Protein AF-A0A1S3U593-F1 (afdb_monomer_lite)

Secondary structure (DSSP, 8-state):
----------GGGTTSHHHHHHHHHHHHHHHHHHHHHHHHHTTTS-HHHHHHHHHHHHHHHHHHHHHHHHHHHHHHHHHHHHHHHHHHHHHH--TT---HHHHHHHHHHHHHHHHHHH----TTSGGGGS---S--------------------------

Organism: Vigna radiata var. radiata (NCBI:txid3916)

InterPro domains:
  IPR008511 Protein ROH1-like [PF05633] (11-159)

Structure (mmCIF, N/CA/C/O backbone):
data_AF-A0A1S3U593-F1
#
_entry.id   AF-A0A1S3U593-F1
#
loop_
_atom_site.group_PDB
_atom_site.id
_atom_site.type_symbol
_atom_site.label_atom_id
_atom_site.label_alt_id
_atom_site.label_comp_id
_atom_site.label_asym_id
_atom_site.label_entity_id
_atom_site.label_seq_id
_atom_site.pdbx_PDB_ins_code
_atom_site.Cartn_x
_atom_site.Cartn_y
_atom_site.Cartn_z
_atom_site.occupancy
_atom_site.B_iso_or_equiv
_atom_site.auth_seq_id
_atom_site.auth_comp_id
_atom_site.auth_asym_id
_atom_site.auth_atom_id
_atom_site.pdbx_PDB_model_num
ATOM 1 N N . MET A 1 1 ? -29.468 -11.585 7.927 1.00 33.72 1 MET A N 1
ATOM 2 C CA . MET A 1 1 ? -28.152 -12.100 8.362 1.00 33.72 1 MET A CA 1
ATOM 3 C C . MET A 1 1 ? -27.412 -12.580 7.124 1.00 33.72 1 MET A C 1
ATOM 5 O O . MET A 1 1 ? -27.550 -13.735 6.750 1.00 33.72 1 MET A O 1
ATOM 9 N N . SER A 1 2 ? -26.702 -11.684 6.440 1.00 37.47 2 SER A N 1
ATOM 10 C CA . SER A 1 2 ? -25.837 -12.078 5.324 1.00 37.47 2 SER A CA 1
ATOM 11 C C . SER A 1 2 ? -24.423 -12.188 5.867 1.00 37.47 2 SER A C 1
ATOM 13 O O . SER A 1 2 ? -23.789 -11.183 6.171 1.00 37.47 2 SER A O 1
ATOM 15 N N . SER A 1 3 ? -23.965 -13.423 6.067 1.00 43.12 3 SER A N 1
ATOM 16 C CA . SER A 1 3 ? -22.573 -13.718 6.386 1.00 43.12 3 SER A CA 1
ATOM 17 C C . SER A 1 3 ? -21.682 -13.213 5.253 1.00 43.12 3 SER A C 1
ATOM 19 O O . SER A 1 3 ? -21.569 -13.878 4.225 1.00 43.12 3 SER A O 1
ATOM 21 N N . ASN A 1 4 ? -21.005 -12.082 5.453 1.00 44.84 4 ASN A N 1
ATOM 22 C CA . ASN A 1 4 ? -19.833 -11.723 4.659 1.00 44.84 4 ASN A CA 1
ATOM 23 C C . ASN A 1 4 ? -18.685 -12.652 5.072 1.00 44.84 4 ASN A C 1
ATOM 25 O O . ASN A 1 4 ? -17.819 -12.317 5.877 1.00 44.84 4 ASN A O 1
ATOM 29 N N . ARG A 1 5 ? -18.722 -13.885 4.555 1.00 46.03 5 ARG A N 1
ATOM 30 C CA . ARG A 1 5 ? -17.531 -14.723 4.486 1.00 46.03 5 ARG A CA 1
ATOM 31 C C . ARG A 1 5 ? -16.600 -14.032 3.506 1.00 46.03 5 ARG A C 1
ATOM 33 O O . ARG A 1 5 ? -16.966 -13.846 2.349 1.00 46.03 5 ARG A O 1
ATOM 40 N N . ILE A 1 6 ? -15.407 -13.680 3.963 1.00 48.44 6 ILE A N 1
ATOM 41 C CA . ILE A 1 6 ? -14.292 -13.365 3.076 1.00 48.44 6 ILE A CA 1
ATOM 42 C C . ILE A 1 6 ? -13.961 -14.690 2.374 1.00 48.44 6 ILE A C 1
ATOM 44 O O . ILE A 1 6 ? -13.155 -15.483 2.852 1.00 48.44 6 ILE A O 1
ATOM 48 N N . SER A 1 7 ? -14.706 -15.020 1.317 1.00 52.78 7 SER A N 1
ATOM 49 C CA . SER A 1 7 ? -14.384 -16.126 0.425 1.00 52.78 7 SER A CA 1
ATOM 50 C C . SER A 1 7 ? -13.000 -15.843 -0.133 1.00 52.78 7 SER A C 1
ATOM 52 O O . SER A 1 7 ? -12.776 -14.717 -0.579 1.00 52.78 7 SER A O 1
ATOM 54 N N . TRP A 1 8 ? -12.104 -16.830 -0.074 1.00 49.97 8 TRP A N 1
ATOM 55 C CA . TRP A 1 8 ? -10.758 -16.778 -0.64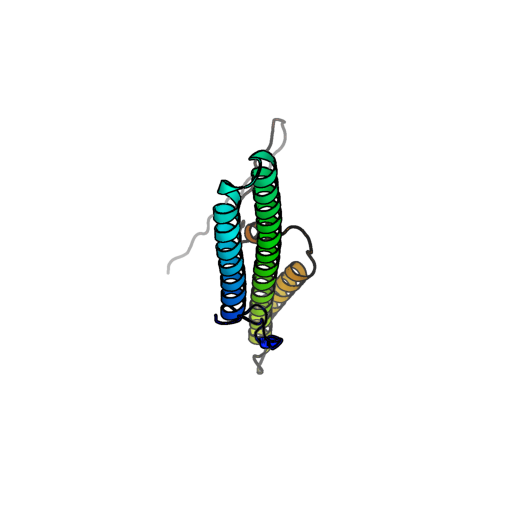2 1.00 49.97 8 TRP A CA 1
ATOM 56 C C . TRP A 1 8 ? -10.769 -16.009 -1.963 1.00 49.97 8 TRP A C 1
ATOM 58 O O . TRP A 1 8 ? -11.329 -16.461 -2.960 1.00 49.97 8 TRP A O 1
ATOM 68 N N . VAL A 1 9 ? -10.247 -14.788 -1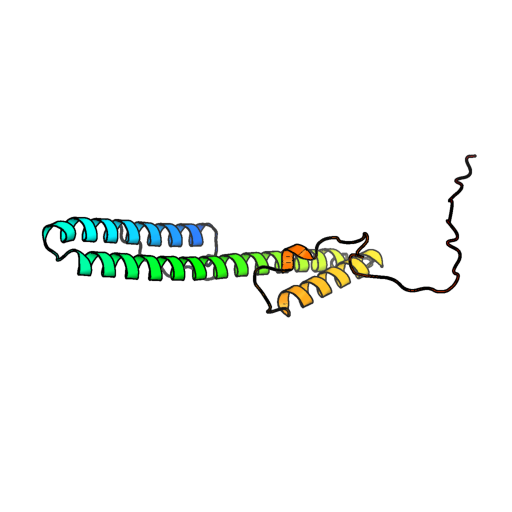.909 1.00 53.38 9 VAL A N 1
ATOM 69 C CA . VAL A 1 9 ? -10.196 -13.884 -3.050 1.00 53.38 9 VAL A CA 1
ATOM 70 C C . VAL A 1 9 ? -9.136 -14.451 -3.982 1.00 53.38 9 VAL A C 1
ATOM 72 O O . VAL A 1 9 ? -8.047 -14.803 -3.523 1.00 53.38 9 VAL A O 1
ATOM 75 N N . ALA A 1 10 ? -9.464 -14.596 -5.266 1.00 57.22 10 ALA A N 1
ATOM 76 C CA . ALA A 1 10 ? -8.480 -14.998 -6.262 1.00 57.22 10 ALA A CA 1
ATOM 77 C C . ALA A 1 10 ? -7.279 -14.030 -6.198 1.00 57.22 10 ALA A C 1
ATOM 79 O O . ALA A 1 10 ? -7.504 -12.834 -6.018 1.00 57.22 10 ALA A O 1
ATOM 80 N N . PRO A 1 11 ? -6.024 -14.497 -6.333 1.00 55.97 11 PRO A N 1
ATOM 81 C CA . PRO A 1 11 ? -4.837 -13.643 -6.215 1.00 55.97 11 PRO A CA 1
ATOM 82 C C . PRO A 1 11 ? -4.891 -12.386 -7.096 1.00 55.97 11 PRO A C 1
ATOM 84 O O . PRO A 1 11 ? -4.403 -11.337 -6.690 1.00 55.97 11 PRO A O 1
ATOM 87 N N . ASP A 1 12 ? -5.557 -12.482 -8.249 1.00 57.06 12 ASP A N 1
ATOM 88 C CA . ASP A 1 12 ? -5.728 -11.395 -9.221 1.00 57.06 12 ASP A CA 1
ATOM 89 C C . ASP A 1 12 ? -6.726 -10.308 -8.783 1.00 57.06 12 ASP A C 1
ATOM 91 O O . ASP A 1 12 ? -6.724 -9.204 -9.322 1.00 57.06 12 ASP A O 1
ATOM 95 N N . ASP A 1 13 ? -7.585 -10.610 -7.809 1.00 64.81 13 ASP A N 1
ATOM 96 C CA . ASP A 1 13 ? -8.594 -9.698 -7.260 1.00 64.81 13 ASP A CA 1
ATOM 97 C C . ASP A 1 13 ? -8.195 -9.202 -5.856 1.00 64.81 13 ASP A C 1
ATOM 99 O O . ASP A 1 13 ? -8.898 -8.406 -5.235 1.00 64.81 13 ASP A O 1
ATOM 103 N N . LEU A 1 14 ? -7.046 -9.651 -5.339 1.00 59.66 14 LEU A N 1
ATOM 104 C CA . LEU A 1 14 ? -6.438 -9.108 -4.131 1.00 59.66 14 LEU A CA 1
ATOM 105 C C . LEU A 1 14 ? -5.992 -7.670 -4.420 1.00 59.66 14 LEU A C 1
ATOM 107 O O . LEU A 1 14 ? -5.369 -7.405 -5.443 1.00 59.66 14 LEU A O 1
ATOM 111 N N . LEU A 1 15 ? -6.287 -6.738 -3.510 1.00 63.06 15 LEU A N 1
ATOM 112 C CA . LEU A 1 15 ? -5.912 -5.319 -3.635 1.00 63.06 15 LEU A CA 1
ATOM 113 C C . LEU A 1 15 ? -6.652 -4.527 -4.733 1.00 63.06 15 LEU A C 1
ATOM 115 O O . LEU A 1 15 ? -6.356 -3.349 -4.947 1.00 63.06 15 LEU A O 1
ATOM 119 N N . SER A 1 16 ? -7.643 -5.125 -5.400 1.00 74.88 16 SER A N 1
ATOM 120 C CA . SER A 1 16 ? -8.539 -4.399 -6.304 1.00 74.88 16 SER A CA 1
ATOM 121 C C . SER A 1 16 ? -9.392 -3.370 -5.543 1.00 74.88 16 SER A C 1
ATOM 123 O O . SER A 1 16 ? -9.578 -3.450 -4.325 1.00 74.88 16 SER A O 1
ATOM 125 N N . VAL A 1 17 ? -9.952 -2.382 -6.252 1.00 74.00 17 VAL A N 1
ATOM 126 C CA . VAL A 1 17 ? -10.858 -1.386 -5.639 1.00 74.00 17 VAL A CA 1
ATOM 127 C C . VAL A 1 17 ? -12.055 -2.075 -4.973 1.00 74.00 17 VAL A C 1
ATOM 129 O O . VAL A 1 17 ? -12.463 -1.694 -3.877 1.00 74.00 17 VAL A O 1
ATOM 132 N N . SER A 1 18 ? -12.578 -3.133 -5.595 1.00 75.50 18 SER A N 1
ATOM 133 C CA . SER A 1 18 ? -13.629 -3.985 -5.033 1.00 75.50 18 SER A CA 1
ATOM 134 C C . SER A 1 18 ? -13.173 -4.713 -3.771 1.00 75.50 18 SER A C 1
ATOM 136 O O . SER A 1 18 ? -13.955 -4.832 -2.829 1.00 75.50 18 SER A O 1
ATOM 138 N N . TRP A 1 19 ? -11.927 -5.185 -3.717 1.00 80.19 19 TRP A N 1
ATOM 139 C CA . TRP A 1 19 ? -11.373 -5.823 -2.524 1.00 80.19 19 TRP A CA 1
ATOM 140 C C . TRP A 1 19 ? -11.223 -4.854 -1.353 1.00 80.19 19 TRP A C 1
ATOM 142 O O . TRP A 1 19 ? -11.669 -5.160 -0.247 1.00 80.19 19 TRP A O 1
ATOM 152 N N . VAL A 1 20 ? -10.670 -3.664 -1.602 1.00 75.81 20 VAL A N 1
ATOM 153 C CA . VAL A 1 20 ? -10.555 -2.608 -0.583 1.00 75.81 20 VAL A CA 1
ATOM 154 C C . VAL A 1 20 ? -11.943 -2.190 -0.093 1.00 75.81 20 VAL A C 1
ATOM 156 O O . VAL A 1 20 ? -12.145 -2.055 1.112 1.00 75.81 20 VAL A O 1
ATOM 159 N N . GLY A 1 21 ? -12.917 -2.064 -1.001 1.00 81.31 21 GLY A N 1
ATOM 160 C CA . GLY A 1 21 ? -14.316 -1.807 -0.651 1.00 81.31 21 GLY A CA 1
ATOM 161 C C . GLY A 1 21 ? -14.888 -2.871 0.291 1.00 81.31 21 GLY A C 1
ATOM 162 O O . GLY A 1 21 ? -15.364 -2.538 1.371 1.00 81.31 21 GLY A O 1
ATOM 163 N N . LYS A 1 22 ? -14.740 -4.159 -0.046 1.00 81.75 22 LYS A N 1
ATOM 164 C CA . LYS A 1 22 ? -15.194 -5.277 0.805 1.00 81.75 22 LYS A CA 1
ATOM 165 C C . LYS A 1 22 ? -14.510 -5.299 2.176 1.00 81.75 22 LYS A C 1
ATOM 167 O O . LYS A 1 22 ? -15.147 -5.639 3.173 1.00 81.75 22 LYS A O 1
ATOM 172 N N . LEU A 1 23 ? -13.220 -4.962 2.236 1.00 80.38 23 LEU A N 1
ATOM 173 C CA . LEU A 1 23 ? -12.471 -4.879 3.491 1.00 80.38 23 LEU A CA 1
ATOM 174 C C . LEU A 1 23 ? -13.022 -3.765 4.389 1.00 80.38 23 LEU A C 1
ATOM 176 O O . LEU A 1 23 ? -13.272 -4.001 5.573 1.00 80.38 23 LEU A O 1
ATOM 180 N N . LEU A 1 24 ? -13.246 -2.578 3.818 1.00 80.00 24 LEU A N 1
ATOM 181 C CA . LEU A 1 24 ? -13.838 -1.441 4.523 1.00 80.00 24 LEU A CA 1
ATOM 182 C C . LEU A 1 24 ? -15.261 -1.755 4.992 1.00 80.00 24 LEU A C 1
ATOM 184 O O . LEU A 1 24 ? -15.578 -1.508 6.153 1.00 80.00 24 LEU A O 1
ATOM 188 N N . ASP A 1 25 ? -16.084 -2.376 4.147 1.00 82.38 25 ASP A N 1
ATOM 189 C CA . ASP A 1 25 ? -17.434 -2.805 4.519 1.00 82.38 25 ASP A CA 1
ATOM 190 C C . ASP A 1 25 ? -17.403 -3.791 5.692 1.00 82.38 25 ASP A C 1
ATOM 192 O O . ASP A 1 25 ? -18.143 -3.640 6.665 1.00 82.38 25 ASP A O 1
ATOM 196 N N . CYS A 1 26 ? -16.502 -4.779 5.653 1.00 81.50 26 CYS A N 1
ATOM 197 C CA . CYS A 1 26 ? -16.335 -5.726 6.751 1.00 81.50 26 CYS A CA 1
ATOM 198 C C . CYS A 1 26 ? -15.897 -5.020 8.042 1.00 81.50 26 CYS A C 1
ATOM 200 O O . CYS A 1 26 ? -16.406 -5.340 9.116 1.00 81.50 26 CYS A O 1
ATOM 202 N N . PHE A 1 27 ? -14.981 -4.054 7.954 1.00 77.81 27 PHE A N 1
ATOM 203 C CA . PHE A 1 27 ? -14.547 -3.259 9.101 1.00 77.81 27 PHE A CA 1
ATOM 204 C C . PHE A 1 27 ? -15.707 -2.443 9.699 1.00 77.81 27 PHE A C 1
ATOM 206 O O . PHE A 1 27 ? -15.943 -2.496 10.908 1.00 77.81 27 PHE A O 1
ATOM 213 N N . LEU A 1 28 ? -16.490 -1.761 8.858 1.00 82.75 28 LEU A N 1
ATOM 214 C CA . LEU A 1 28 ? -17.642 -0.960 9.279 1.00 82.75 28 LEU A CA 1
ATOM 215 C C . LEU A 1 28 ? -18.755 -1.816 9.898 1.00 82.75 28 LEU A C 1
ATOM 217 O O . LEU A 1 28 ? -19.311 -1.439 10.930 1.00 82.75 28 LEU A O 1
ATOM 221 N N . CYS A 1 29 ? -19.044 -2.994 9.335 1.00 83.94 29 CYS A N 1
ATOM 222 C CA . CYS A 1 29 ? -19.994 -3.936 9.934 1.00 83.94 29 CYS A CA 1
ATOM 223 C C . CYS A 1 29 ? -19.565 -4.345 11.350 1.00 83.94 29 CYS A C 1
ATOM 225 O O . CYS A 1 29 ? -20.383 -4.343 12.271 1.00 83.94 29 CYS A O 1
ATOM 227 N N . ARG A 1 30 ? -18.275 -4.640 11.547 1.00 79.56 30 ARG A N 1
ATOM 228 C CA . ARG A 1 30 ? -17.728 -5.016 12.862 1.00 79.56 30 ARG A CA 1
ATOM 229 C C . ARG A 1 30 ? -17.794 -3.859 13.859 1.00 79.56 30 ARG A C 1
ATOM 231 O O . ARG A 1 30 ? -18.055 -4.082 15.041 1.00 79.56 30 ARG A O 1
ATOM 238 N N . GLN A 1 31 ? -17.621 -2.629 13.383 1.00 77.69 31 GLN A N 1
ATOM 239 C CA . GLN A 1 31 ? -17.772 -1.428 14.198 1.00 77.69 31 GLN A CA 1
ATOM 240 C C . GLN A 1 31 ? -19.215 -1.210 14.659 1.00 77.69 31 GLN A C 1
ATOM 242 O O . GLN A 1 31 ? -19.444 -0.836 15.813 1.00 77.69 31 GLN A O 1
ATOM 247 N N . GLU A 1 32 ? -20.193 -1.470 13.792 1.00 83.38 32 GLU A N 1
ATOM 248 C CA . GLU A 1 32 ? -21.610 -1.355 14.137 1.00 83.38 32 GLU A CA 1
ATOM 249 C C . GLU A 1 32 ? -22.033 -2.407 15.175 1.00 83.38 32 GLU A C 1
ATOM 251 O O . GLU A 1 32 ? -22.703 -2.073 16.157 1.00 83.38 32 GLU A O 1
ATOM 256 N N . GLU A 1 33 ? -21.576 -3.654 15.017 1.00 82.81 33 GLU A N 1
ATOM 257 C CA . GLU A 1 33 ? -21.796 -4.733 15.991 1.00 82.81 33 GLU A CA 1
ATOM 258 C C . GLU A 1 33 ? -21.222 -4.371 17.369 1.00 82.81 33 GLU A C 1
ATOM 260 O O . GLU A 1 33 ? -21.918 -4.467 18.384 1.00 82.81 33 GLU A O 1
ATOM 265 N N . PHE A 1 34 ? -19.981 -3.876 17.418 1.00 80.00 34 PHE A N 1
ATOM 266 C CA . PHE A 1 34 ? -19.361 -3.435 18.669 1.00 80.00 34 PHE A CA 1
ATOM 267 C C . PHE A 1 34 ? -20.136 -2.283 19.321 1.00 80.00 34 PHE A C 1
ATOM 269 O O . PHE A 1 34 ? -20.377 -2.287 20.531 1.00 80.00 34 PHE A O 1
ATOM 276 N N . ARG A 1 35 ? -20.594 -1.314 18.521 1.00 80.75 35 ARG A N 1
ATOM 277 C CA . ARG A 1 35 ? -21.405 -0.187 18.997 1.00 80.75 35 ARG A CA 1
ATOM 278 C C . ARG A 1 35 ? -22.718 -0.654 19.628 1.00 80.75 35 ARG A C 1
ATOM 280 O O . ARG A 1 35 ? -23.139 -0.083 20.637 1.00 80.75 35 ARG A O 1
ATOM 287 N N . ALA A 1 36 ? -23.356 -1.681 19.066 1.00 82.94 36 ALA A N 1
ATOM 288 C CA . ALA A 1 36 ? -24.554 -2.289 19.638 1.00 82.94 36 ALA A CA 1
ATOM 289 C C . ALA A 1 36 ? -24.265 -2.967 20.990 1.00 82.94 36 ALA A C 1
ATOM 291 O O . ALA A 1 36 ? -24.998 -2.730 21.951 1.00 82.94 36 ALA A O 1
ATOM 292 N N . ILE A 1 37 ? -23.160 -3.716 21.095 1.00 81.00 37 ILE A N 1
ATOM 293 C CA . ILE A 1 37 ? -22.721 -4.362 22.345 1.00 81.00 37 ILE A CA 1
ATOM 294 C C . ILE A 1 37 ? -22.456 -3.316 23.435 1.00 81.00 37 ILE A C 1
ATOM 296 O O . ILE A 1 37 ? -23.006 -3.410 24.528 1.00 81.00 37 ILE A O 1
ATOM 300 N N . VAL A 1 38 ? -21.691 -2.262 23.129 1.00 74.75 38 VAL A N 1
ATOM 301 C CA . VAL A 1 38 ? -21.399 -1.166 24.073 1.00 74.75 38 VAL A CA 1
ATOM 302 C C . VAL A 1 38 ? -22.684 -0.511 24.589 1.00 74.75 38 VAL A C 1
ATOM 304 O O . VAL A 1 38 ? -22.787 -0.215 25.780 1.00 74.75 38 VAL A O 1
ATOM 307 N N . ARG A 1 39 ? -23.684 -0.292 23.723 1.00 75.94 39 ARG A N 1
ATOM 308 C CA . ARG A 1 39 ? -24.987 0.259 24.136 1.00 75.94 39 ARG A CA 1
ATOM 309 C C . ARG A 1 39 ? -25.755 -0.694 25.053 1.00 75.94 39 ARG A C 1
ATOM 311 O O . ARG A 1 39 ? -26.316 -0.222 26.036 1.00 75.94 39 ARG A O 1
ATOM 318 N N . ALA A 1 40 ? -25.749 -1.994 24.765 1.00 78.19 40 ALA A N 1
ATOM 319 C CA . ALA A 1 40 ? -26.396 -3.005 25.603 1.00 78.19 40 ALA A CA 1
ATOM 320 C C . ALA A 1 40 ? -25.708 -3.163 26.974 1.00 78.19 40 ALA A C 1
ATOM 322 O O . ALA A 1 40 ? -26.372 -3.361 27.989 1.00 78.19 40 ALA A O 1
ATOM 323 N N . GLN A 1 41 ? -24.379 -3.024 27.027 1.00 70.31 41 GLN A N 1
ATOM 324 C CA . GLN A 1 41 ? -23.598 -3.165 28.260 1.00 70.31 41 GLN A CA 1
ATOM 325 C C . GLN A 1 41 ? -23.627 -1.912 29.154 1.00 70.31 41 GLN A C 1
ATOM 327 O O . GLN A 1 41 ? -23.431 -2.022 30.366 1.00 70.31 41 GLN A O 1
ATOM 332 N N . LYS A 1 42 ? -23.892 -0.721 28.587 1.00 62.81 42 LYS A N 1
ATOM 333 C CA . LYS A 1 42 ? -23.984 0.557 29.329 1.00 62.81 42 LYS A CA 1
ATOM 334 C C . LYS A 1 42 ? -24.984 0.526 30.485 1.00 62.81 42 LYS A C 1
ATOM 336 O O . LYS A 1 42 ? -24.814 1.275 31.440 1.00 62.81 42 LYS A O 1
ATOM 341 N N . THR A 1 43 ? -26.006 -0.320 30.406 1.00 62.25 43 THR A N 1
ATOM 342 C CA . THR A 1 43 ? -27.024 -0.482 31.451 1.00 62.25 43 THR A CA 1
ATOM 343 C C . THR A 1 43 ? -26.620 -1.440 32.578 1.00 62.25 43 THR A C 1
ATOM 345 O O . THR A 1 43 ? -27.323 -1.488 33.580 1.00 62.25 43 THR A O 1
ATOM 348 N N . GLN A 1 44 ? -25.520 -2.198 32.446 1.00 61.38 44 GLN A N 1
ATOM 349 C CA . GLN A 1 44 ? -25.168 -3.294 33.370 1.00 61.38 44 GLN A CA 1
ATOM 350 C C . GLN A 1 44 ? -23.724 -3.262 33.919 1.00 61.38 44 GLN A C 1
ATOM 352 O O . GLN A 1 44 ? -23.431 -3.996 34.859 1.00 61.38 44 GLN A O 1
ATOM 357 N N . VAL A 1 45 ? -22.808 -2.446 33.373 1.00 59.31 45 VAL A N 1
ATOM 358 C CA . VAL A 1 45 ? -21.362 -2.508 33.692 1.00 59.31 45 VAL A CA 1
ATOM 359 C C . VAL A 1 45 ? -20.825 -1.217 34.323 1.00 59.31 45 VAL A C 1
ATOM 361 O O . VAL A 1 45 ? -21.191 -0.111 33.932 1.00 59.31 45 VAL A O 1
ATOM 364 N N . LEU A 1 46 ? -19.899 -1.365 35.282 1.00 66.88 46 LEU A N 1
ATOM 365 C CA . LEU A 1 46 ? -19.107 -0.279 35.869 1.00 66.88 46 LEU A CA 1
ATOM 366 C C . LEU A 1 46 ? -18.384 0.517 34.767 1.00 66.88 46 LEU A C 1
ATOM 368 O O . LEU A 1 46 ? -17.529 -0.014 34.057 1.00 66.88 46 LEU A O 1
ATOM 372 N N . ARG A 1 47 ? -18.706 1.812 34.669 1.00 70.19 47 ARG A N 1
ATOM 373 C CA . ARG A 1 47 ? -18.200 2.795 33.687 1.00 70.19 47 ARG A CA 1
ATOM 374 C C . ARG A 1 47 ? -16.700 2.662 33.321 1.00 70.19 47 ARG A C 1
ATOM 376 O O . ARG A 1 47 ? -16.410 2.691 32.128 1.00 70.19 47 ARG A O 1
ATOM 383 N N . PRO A 1 48 ? -15.763 2.399 34.260 1.00 74.38 48 PRO A N 1
ATOM 384 C CA . PRO A 1 48 ? -14.339 2.243 33.931 1.00 74.38 48 PRO A CA 1
ATOM 385 C C . PRO A 1 48 ? -13.993 1.041 33.031 1.00 74.38 48 PRO A C 1
ATOM 387 O O . PRO A 1 48 ? -13.069 1.125 32.225 1.00 74.38 48 PRO A O 1
ATOM 390 N N . LEU A 1 49 ? -14.714 -0.084 33.140 1.00 76.19 49 LEU A N 1
ATOM 391 C CA . LEU A 1 49 ? -14.485 -1.259 32.281 1.00 76.19 49 LEU A CA 1
ATOM 392 C C . LEU A 1 49 ? -14.931 -0.986 30.845 1.00 76.19 49 LEU A C 1
ATOM 394 O O . LEU A 1 49 ? -14.263 -1.394 29.897 1.00 76.19 49 LEU A O 1
ATOM 398 N N . LEU A 1 50 ? -16.035 -0.256 30.693 1.00 77.62 50 LEU A N 1
ATOM 399 C CA . LEU A 1 50 ? -16.549 0.142 29.392 1.00 77.62 50 LEU A CA 1
ATOM 400 C C . LEU A 1 50 ? -15.584 1.098 28.681 1.00 77.62 50 LEU A C 1
ATOM 402 O O . LEU A 1 50 ? -15.288 0.895 27.506 1.00 77.62 50 LEU A O 1
ATOM 406 N N . ASP A 1 51 ? -15.057 2.093 29.397 1.00 78.50 51 ASP A N 1
ATOM 407 C CA . ASP A 1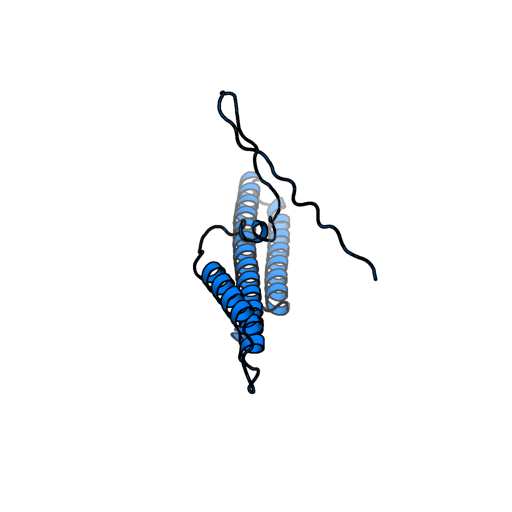 51 ? -14.109 3.063 28.841 1.00 78.50 51 ASP A CA 1
ATOM 408 C C . ASP A 1 51 ? -12.813 2.378 28.375 1.00 78.50 51 ASP A C 1
ATOM 410 O O . ASP A 1 51 ? -12.306 2.677 27.292 1.00 78.50 51 ASP A O 1
ATOM 414 N N . ARG A 1 52 ? -12.326 1.380 29.127 1.00 86.12 52 ARG A N 1
ATOM 415 C CA . ARG A 1 52 ? -11.176 0.560 28.719 1.00 86.12 52 ARG A CA 1
ATOM 416 C C . ARG A 1 52 ? -11.455 -0.256 27.453 1.00 86.12 52 ARG A C 1
ATOM 418 O O . ARG A 1 52 ? -10.626 -0.269 26.551 1.00 86.12 52 ARG A O 1
ATOM 425 N N . MET A 1 53 ? -12.618 -0.904 27.354 1.00 80.44 53 MET A N 1
ATOM 426 C CA . MET A 1 53 ? -12.988 -1.671 26.153 1.00 80.44 53 MET A CA 1
ATOM 427 C C . MET A 1 53 ? -13.116 -0.780 24.913 1.00 80.44 53 MET A C 1
ATOM 429 O O . MET A 1 53 ? -12.737 -1.186 23.815 1.00 80.44 53 MET A O 1
ATOM 433 N N . VAL A 1 54 ? -13.644 0.434 25.083 1.00 81.56 54 VAL A N 1
ATOM 434 C CA . VAL A 1 54 ? -13.746 1.437 24.016 1.00 81.56 54 VAL A CA 1
ATOM 435 C C . VAL A 1 54 ? -12.354 1.895 23.576 1.00 81.56 54 VAL A C 1
ATOM 437 O O . VAL A 1 54 ? -12.089 1.952 22.376 1.00 81.56 54 VAL A O 1
ATOM 440 N N . PHE A 1 55 ? -11.455 2.169 24.525 1.00 87.81 55 PHE A N 1
ATOM 441 C CA . PHE A 1 55 ? -10.067 2.530 24.231 1.00 87.81 55 PHE A CA 1
ATOM 442 C C . PHE A 1 55 ? -9.339 1.426 23.452 1.00 87.81 55 PHE A C 1
ATOM 444 O O . PHE A 1 55 ? -8.822 1.690 22.367 1.00 87.81 55 PHE A O 1
ATOM 451 N N . ASP A 1 56 ? -9.372 0.184 23.946 1.00 86.00 56 ASP A N 1
ATOM 452 C CA . ASP A 1 56 ? -8.715 -0.962 23.303 1.00 86.00 56 ASP A CA 1
ATOM 453 C C . ASP A 1 56 ? -9.258 -1.208 21.883 1.00 86.00 56 ASP A C 1
ATOM 455 O O . ASP A 1 56 ? -8.520 -1.607 20.978 1.00 86.00 56 ASP A O 1
ATOM 459 N N . TYR A 1 57 ? -10.553 -0.957 21.663 1.00 81.06 57 TYR A N 1
ATOM 460 C CA . TYR A 1 57 ? -11.169 -1.049 20.342 1.00 81.06 57 TYR A CA 1
ATOM 461 C C . TYR A 1 57 ? -10.626 0.009 19.374 1.00 81.06 57 TYR A C 1
ATOM 463 O O . TYR A 1 57 ? -10.264 -0.324 18.241 1.00 81.06 57 TYR A O 1
ATOM 471 N N . PHE A 1 58 ? -10.565 1.275 19.797 1.00 82.44 58 PHE A N 1
ATOM 472 C CA . PHE A 1 58 ? -10.056 2.352 18.947 1.00 82.44 58 PHE A CA 1
ATOM 473 C C . PHE A 1 58 ? -8.561 2.203 18.671 1.00 82.44 58 PHE A C 1
ATOM 475 O O . PHE A 1 58 ? -8.152 2.373 17.526 1.00 82.44 58 PHE A O 1
ATOM 482 N N . ASP A 1 59 ? -7.768 1.800 19.662 1.00 88.06 59 ASP A N 1
ATOM 483 C CA . ASP A 1 59 ? -6.343 1.504 19.482 1.00 88.06 59 ASP A CA 1
ATOM 484 C C . ASP A 1 59 ? -6.123 0.421 18.409 1.00 88.06 59 ASP A C 1
ATOM 486 O O . ASP A 1 59 ? -5.348 0.607 17.469 1.00 88.06 59 ASP A O 1
ATOM 490 N N . ARG A 1 60 ? -6.881 -0.683 18.466 1.00 86.94 60 ARG A N 1
ATOM 491 C CA . ARG A 1 60 ? -6.831 -1.737 17.434 1.00 86.94 60 ARG A CA 1
ATOM 492 C C . ARG A 1 60 ? -7.334 -1.262 16.072 1.00 86.94 60 ARG A C 1
ATOM 494 O O . ARG A 1 60 ? -6.792 -1.672 15.050 1.00 86.94 60 ARG A O 1
ATOM 501 N N . SER A 1 61 ? -8.358 -0.414 16.056 1.00 80.81 61 SER A N 1
ATOM 502 C CA . SER A 1 61 ? -8.943 0.144 14.831 1.00 80.81 61 SER A CA 1
ATOM 503 C C . SER A 1 61 ? -7.965 1.052 14.091 1.00 80.81 61 SER A C 1
ATOM 505 O O . SER A 1 61 ? -7.809 0.922 12.880 1.00 80.81 61 SER A O 1
ATOM 507 N N . VAL A 1 62 ? -7.273 1.933 14.819 1.00 84.44 62 VAL A N 1
ATOM 508 C CA . VAL A 1 62 ? -6.240 2.813 14.256 1.00 84.44 62 VAL A CA 1
ATOM 509 C C . VAL A 1 62 ? -5.089 1.980 13.701 1.00 84.44 62 VAL A C 1
ATOM 511 O O . VAL A 1 62 ? -4.730 2.149 12.542 1.00 84.44 62 VAL A O 1
ATOM 514 N N . LYS A 1 63 ? -4.611 0.981 14.453 1.00 86.19 63 LYS A N 1
ATOM 515 C CA . LYS A 1 63 ? -3.566 0.059 13.975 1.00 86.19 63 LYS A CA 1
ATOM 516 C C . LYS A 1 63 ? -3.972 -0.689 12.702 1.00 86.19 63 LYS A C 1
ATOM 518 O O . LYS A 1 63 ? -3.162 -0.849 11.794 1.00 86.19 63 LYS A O 1
ATOM 523 N N . ALA A 1 64 ? -5.222 -1.146 12.608 1.00 80.81 64 ALA A N 1
ATOM 524 C CA . ALA A 1 64 ? -5.728 -1.794 11.398 1.00 80.81 64 ALA A CA 1
ATOM 525 C C . ALA A 1 64 ? -5.799 -0.822 10.208 1.00 80.81 64 ALA A C 1
ATOM 527 O O . ALA A 1 64 ? -5.477 -1.202 9.080 1.00 80.81 64 ALA A O 1
ATOM 528 N N . LEU A 1 65 ? -6.181 0.434 10.451 1.00 83.12 65 LEU A N 1
ATOM 529 C CA . LEU A 1 65 ? -6.184 1.481 9.432 1.00 83.12 65 LEU A CA 1
ATOM 530 C C . LEU A 1 65 ? -4.765 1.806 8.950 1.00 83.12 65 LEU A C 1
ATOM 532 O O . LEU A 1 65 ? -4.566 1.986 7.751 1.00 83.12 65 LEU A O 1
ATOM 536 N N . ASP A 1 66 ? -3.778 1.809 9.846 1.00 84.25 66 ASP A N 1
ATOM 537 C CA . ASP A 1 66 ? -2.369 1.995 9.487 1.00 84.25 66 ASP A CA 1
ATOM 538 C C . ASP A 1 66 ? -1.870 0.874 8.567 1.00 84.25 66 ASP A C 1
ATOM 540 O O . ASP A 1 66 ? -1.212 1.141 7.561 1.00 84.25 66 ASP A O 1
ATOM 544 N N . VAL A 1 67 ? -2.261 -0.377 8.834 1.00 85.56 67 VAL A N 1
ATOM 545 C CA . VAL A 1 67 ? -1.988 -1.505 7.926 1.00 85.56 67 VAL A CA 1
ATOM 5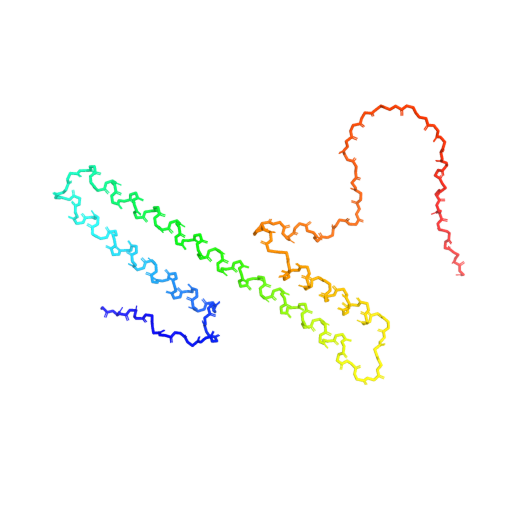46 C C . VAL A 1 67 ? -2.668 -1.296 6.569 1.00 85.56 67 VAL A C 1
ATOM 548 O O . VAL A 1 67 ? -2.045 -1.511 5.531 1.00 85.56 67 VAL A O 1
ATOM 551 N N . CYS A 1 68 ? -3.919 -0.826 6.547 1.00 81.44 68 CYS A N 1
ATOM 552 C CA . CYS A 1 68 ? -4.614 -0.510 5.294 1.00 81.44 68 CYS A CA 1
ATOM 553 C C . CYS A 1 68 ? -3.914 0.614 4.514 1.00 81.44 68 CYS A C 1
ATOM 555 O O . CYS A 1 68 ? -3.827 0.544 3.288 1.00 81.44 68 CYS A O 1
ATOM 557 N N . ASN A 1 69 ? -3.390 1.627 5.211 1.00 82.38 69 ASN A N 1
ATOM 558 C CA . ASN A 1 69 ? -2.610 2.707 4.614 1.00 82.38 69 ASN A CA 1
ATOM 559 C C . ASN A 1 69 ? -1.325 2.163 3.978 1.00 82.38 69 ASN A C 1
ATOM 561 O O . ASN A 1 69 ? -1.083 2.428 2.805 1.00 82.38 69 ASN A O 1
ATOM 565 N N . ALA A 1 70 ? -0.569 1.326 4.694 1.00 85.81 70 ALA A N 1
ATOM 566 C CA . ALA A 1 70 ? 0.647 0.705 4.170 1.00 85.81 70 ALA A CA 1
ATOM 567 C C . ALA A 1 70 ? 0.372 -0.164 2.931 1.00 85.81 70 ALA A C 1
ATOM 569 O O . ALA A 1 70 ? 1.100 -0.090 1.941 1.00 85.81 70 ALA A O 1
ATOM 570 N N . ILE A 1 71 ? -0.712 -0.947 2.953 1.00 81.50 71 ILE A N 1
ATOM 571 C CA . ILE A 1 71 ? -1.139 -1.754 1.804 1.00 81.50 71 ILE A CA 1
ATOM 572 C C . ILE A 1 71 ? -1.484 -0.854 0.613 1.00 81.50 71 ILE A C 1
ATOM 574 O O . ILE A 1 71 ? -0.995 -1.091 -0.491 1.00 81.50 71 ILE A O 1
ATOM 578 N N . ARG A 1 72 ? -2.291 0.194 0.822 1.00 80.31 72 ARG A N 1
ATOM 579 C CA . ARG A 1 72 ? -2.633 1.169 -0.225 1.00 80.31 72 ARG A CA 1
ATOM 580 C C . ARG A 1 72 ? -1.379 1.787 -0.838 1.00 80.31 72 ARG A C 1
ATOM 582 O O . ARG A 1 72 ? -1.279 1.872 -2.061 1.00 80.31 72 ARG A O 1
ATOM 589 N N . ASP A 1 73 ? -0.438 2.205 -0.004 1.00 82.62 73 ASP A N 1
ATOM 590 C CA . ASP A 1 73 ? 0.776 2.875 -0.458 1.00 82.62 73 ASP A CA 1
ATOM 591 C C . ASP A 1 73 ? 1.696 1.894 -1.211 1.00 82.62 73 ASP A C 1
ATOM 593 O O . ASP A 1 73 ? 2.301 2.264 -2.218 1.00 82.62 73 ASP A O 1
ATOM 597 N N . GLY A 1 74 ? 1.738 0.619 -0.808 1.00 84.94 74 GLY A N 1
ATOM 598 C CA . GLY A 1 74 ? 2.402 -0.454 -1.558 1.00 84.94 74 GLY A CA 1
ATOM 599 C C . GLY A 1 74 ? 1.774 -0.703 -2.936 1.00 84.94 74 GLY A C 1
ATOM 600 O O . GLY A 1 74 ? 2.490 -0.825 -3.931 1.00 84.94 74 GLY A O 1
ATOM 601 N N . ILE A 1 75 ? 0.440 -0.703 -3.036 1.00 81.19 75 ILE A N 1
ATOM 602 C CA . ILE A 1 75 ? -0.264 -0.818 -4.327 1.00 81.19 75 ILE A CA 1
ATOM 603 C C . ILE A 1 75 ? 0.105 0.347 -5.240 1.00 81.19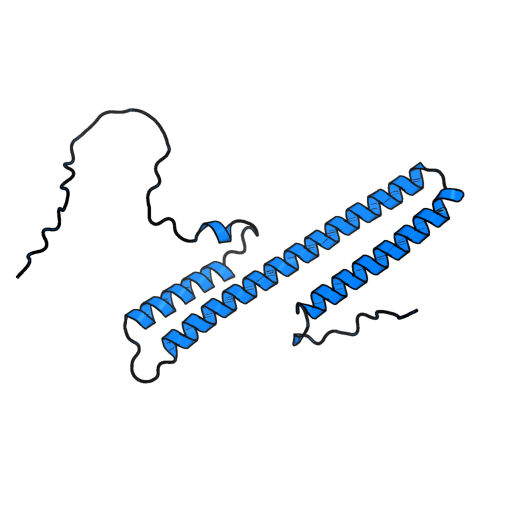 75 ILE A C 1
ATOM 605 O O . ILE A 1 75 ? 0.400 0.144 -6.419 1.00 81.19 75 ILE A O 1
ATOM 609 N N . GLU A 1 76 ? 0.083 1.574 -4.720 1.00 83.00 76 GLU A N 1
ATOM 610 C CA . GLU A 1 76 ? 0.389 2.752 -5.528 1.00 83.00 76 GLU A CA 1
ATOM 611 C C . GLU A 1 76 ? 1.838 2.720 -6.041 1.00 83.00 76 GLU A C 1
ATOM 613 O O . GLU A 1 76 ? 2.076 3.061 -7.201 1.00 83.00 76 GLU A O 1
ATOM 618 N N . GLN A 1 77 ? 2.788 2.217 -5.246 1.00 86.38 77 GLN A N 1
ATOM 619 C CA . GLN A 1 77 ? 4.167 1.980 -5.694 1.00 86.38 77 GLN A CA 1
ATOM 620 C C . GLN A 1 77 ? 4.238 0.960 -6.838 1.00 86.38 77 GLN A C 1
ATOM 622 O O . GLN A 1 77 ? 4.816 1.257 -7.885 1.00 86.38 77 GLN A O 1
ATOM 627 N N . ILE A 1 78 ? 3.571 -0.192 -6.706 1.00 86.69 78 ILE A N 1
ATOM 628 C CA . ILE A 1 78 ? 3.521 -1.209 -7.771 1.00 86.69 78 ILE A CA 1
ATOM 629 C C . ILE A 1 78 ? 2.933 -0.618 -9.060 1.00 86.69 78 ILE A C 1
ATOM 631 O O . ILE A 1 78 ? 3.478 -0.820 -10.148 1.00 86.69 78 ILE A O 1
ATOM 635 N N . ARG A 1 79 ? 1.859 0.176 -8.959 1.00 85.81 79 ARG A N 1
ATOM 636 C CA . ARG A 1 79 ? 1.256 0.857 -10.120 1.00 85.81 79 ARG A CA 1
ATOM 637 C C . ARG A 1 79 ? 2.213 1.857 -10.764 1.00 85.81 79 ARG A C 1
ATOM 639 O O . ARG A 1 79 ? 2.188 2.034 -11.983 1.00 85.81 79 ARG A O 1
ATOM 646 N N . GLN A 1 80 ? 3.049 2.532 -9.982 1.00 88.38 80 GLN A N 1
ATOM 647 C CA . GLN A 1 80 ? 4.079 3.426 -10.514 1.00 88.38 80 GLN A CA 1
ATOM 648 C C . GLN A 1 80 ? 5.181 2.650 -11.243 1.00 88.38 80 GLN A C 1
ATOM 650 O O . GLN A 1 80 ? 5.562 3.046 -12.347 1.00 88.38 80 GLN A O 1
ATOM 655 N N . TRP A 1 81 ? 5.635 1.524 -10.690 1.00 91.88 81 TRP A N 1
ATOM 656 C CA . TRP A 1 81 ? 6.602 0.641 -11.347 1.00 91.88 81 TRP A CA 1
ATOM 657 C C . TRP A 1 81 ? 6.066 0.085 -12.670 1.00 91.88 81 TRP A C 1
ATOM 659 O O . TRP A 1 81 ? 6.775 0.103 -13.676 1.00 91.88 81 TRP A O 1
ATOM 669 N N . GLN A 1 82 ? 4.789 -0.309 -12.713 1.00 90.75 82 GLN A N 1
ATOM 670 C CA . GLN A 1 82 ? 4.118 -0.742 -13.945 1.00 90.75 82 GLN A CA 1
ATOM 671 C C . GLN A 1 82 ? 4.140 0.339 -15.035 1.00 90.75 82 GLN A C 1
ATOM 673 O O . GLN A 1 82 ? 4.468 0.041 -16.182 1.00 90.75 82 GLN A O 1
ATOM 678 N N . LYS A 1 83 ? 3.873 1.607 -14.689 1.00 90.56 83 LYS A N 1
ATOM 679 C CA . LYS A 1 83 ? 3.947 2.725 -15.650 1.00 90.56 83 LYS A CA 1
ATOM 680 C C . LYS A 1 83 ? 5.362 2.923 -16.201 1.00 90.56 83 LYS A C 1
ATOM 682 O O . LYS A 1 83 ? 5.530 3.245 -17.375 1.00 90.56 83 LYS A O 1
ATOM 687 N N . LEU A 1 84 ? 6.391 2.751 -15.369 1.00 92.06 84 LEU A N 1
ATOM 688 C CA . LEU A 1 84 ? 7.787 2.843 -15.811 1.00 92.06 84 LEU A CA 1
ATOM 689 C C . LEU A 1 84 ? 8.147 1.685 -16.750 1.00 92.06 84 LEU A C 1
ATOM 691 O O . LEU A 1 84 ? 8.752 1.926 -17.795 1.00 92.06 84 LEU A O 1
ATOM 695 N N . LEU A 1 85 ? 7.712 0.463 -16.430 1.00 93.12 85 LEU A N 1
ATOM 696 C CA . LEU A 1 85 ? 7.849 -0.705 -17.306 1.00 93.12 85 LEU A CA 1
ATOM 697 C C . LEU A 1 85 ? 7.167 -0.488 -18.659 1.00 93.12 85 LEU A C 1
ATOM 699 O O . LEU A 1 85 ? 7.771 -0.772 -19.690 1.00 93.12 85 LEU A O 1
ATOM 703 N N . GLU A 1 86 ? 5.963 0.080 -18.682 1.00 92.69 86 GLU A N 1
ATOM 704 C CA . GLU A 1 86 ? 5.251 0.395 -19.924 1.00 92.69 86 GLU A CA 1
ATOM 705 C C . GLU A 1 86 ? 6.039 1.383 -20.801 1.00 92.69 86 GLU A C 1
ATOM 707 O O . GLU A 1 86 ? 6.172 1.175 -22.008 1.00 92.69 86 GLU A O 1
ATOM 712 N N . ILE A 1 87 ? 6.652 2.413 -20.202 1.00 91.62 87 ILE A N 1
ATOM 713 C CA . ILE A 1 87 ? 7.528 3.349 -20.928 1.00 91.62 87 ILE A CA 1
ATOM 714 C C . ILE A 1 87 ? 8.740 2.624 -21.520 1.00 91.62 87 ILE A C 1
ATOM 716 O O . ILE A 1 87 ? 9.120 2.913 -22.657 1.00 91.62 87 ILE A O 1
ATOM 720 N N . ILE A 1 88 ? 9.357 1.714 -20.763 1.00 92.31 88 ILE A N 1
ATOM 721 C CA . ILE A 1 88 ? 10.517 0.933 -21.213 1.00 92.31 88 ILE A CA 1
ATOM 722 C C . ILE A 1 88 ? 10.120 0.046 -22.396 1.00 92.31 88 ILE A C 1
ATOM 724 O O . ILE A 1 88 ? 10.772 0.095 -23.439 1.00 92.31 88 ILE A O 1
ATOM 728 N N . VAL A 1 89 ? 9.026 -0.710 -22.264 1.00 91.94 89 VAL A N 1
ATOM 729 C CA . VAL A 1 89 ? 8.512 -1.601 -23.314 1.00 91.94 89 VAL A CA 1
ATOM 730 C C . VAL A 1 89 ? 8.152 -0.808 -24.569 1.00 91.94 89 VAL A C 1
ATOM 732 O O . VAL A 1 89 ? 8.562 -1.187 -25.663 1.00 91.94 89 VAL A O 1
ATOM 735 N N . TYR A 1 90 ? 7.464 0.327 -24.430 1.00 90.19 90 TYR A N 1
ATOM 736 C CA . TYR A 1 90 ? 7.101 1.178 -25.564 1.00 90.19 90 TYR A CA 1
ATOM 737 C C . TYR A 1 90 ? 8.329 1.774 -26.269 1.00 90.19 90 TYR A C 1
ATOM 739 O O . TYR A 1 90 ? 8.412 1.764 -27.496 1.00 90.19 90 TYR A O 1
ATOM 747 N N . ALA A 1 91 ? 9.306 2.279 -25.507 1.00 88.75 91 ALA A N 1
ATOM 748 C CA . ALA A 1 91 ? 10.512 2.885 -26.070 1.00 88.75 91 ALA A CA 1
ATOM 749 C C . ALA A 1 91 ? 11.417 1.859 -26.780 1.00 88.75 91 ALA A C 1
ATOM 751 O O . ALA A 1 91 ? 12.076 2.204 -27.762 1.00 88.75 91 ALA A O 1
ATOM 752 N N . LEU A 1 92 ? 11.445 0.609 -26.304 1.00 86.38 92 LEU A N 1
ATOM 753 C CA . LEU A 1 92 ? 12.274 -0.467 -26.863 1.00 86.38 92 LEU A CA 1
ATOM 754 C C . LEU A 1 92 ? 11.558 -1.316 -27.927 1.00 86.38 92 LEU A C 1
ATOM 756 O O . LEU A 1 92 ? 12.223 -1.924 -28.760 1.00 86.38 92 LEU A O 1
ATOM 760 N N . GLY A 1 93 ? 10.223 -1.351 -27.936 1.00 81.69 93 GLY A N 1
ATOM 761 C CA . GLY A 1 93 ? 9.419 -2.207 -28.816 1.00 81.69 93 GLY A CA 1
ATOM 762 C C . GLY A 1 93 ? 9.361 -1.783 -30.289 1.00 81.69 93 GLY A C 1
ATOM 763 O O . GLY A 1 93 ? 8.765 -2.488 -31.103 1.00 81.69 93 GLY A O 1
ATOM 764 N N . ASN A 1 94 ? 9.964 -0.652 -30.673 1.00 75.12 94 ASN A N 1
ATOM 765 C CA . ASN A 1 94 ? 9.926 -0.174 -32.056 1.00 75.12 94 ASN A CA 1
ATOM 766 C C . ASN A 1 94 ? 10.933 -0.943 -32.942 1.00 75.12 94 ASN A C 1
ATOM 768 O O . ASN A 1 94 ? 12.125 -0.643 -32.961 1.00 75.12 94 ASN A O 1
ATOM 772 N N . GLN A 1 95 ? 10.437 -1.927 -33.699 1.00 64.62 95 GLN A N 1
ATOM 773 C CA . GLN A 1 95 ? 11.222 -2.989 -34.358 1.00 64.62 95 GLN A CA 1
ATOM 774 C C . GLN A 1 95 ? 12.173 -2.568 -35.498 1.00 64.62 95 GLN A C 1
ATOM 776 O O . GLN A 1 95 ? 12.935 -3.404 -35.974 1.00 64.62 95 GLN A O 1
ATOM 781 N N . ARG A 1 96 ? 12.150 -1.318 -35.984 1.00 68.31 96 ARG A N 1
ATOM 782 C CA . ARG A 1 96 ? 12.918 -0.935 -37.194 1.00 68.31 96 ARG A CA 1
ATOM 783 C C . ARG A 1 96 ? 14.236 -0.212 -36.917 1.00 68.31 96 ARG A C 1
ATOM 785 O O . ARG A 1 96 ? 15.161 -0.343 -37.707 1.00 68.31 96 ARG A O 1
ATOM 792 N N . SER A 1 97 ? 14.330 0.514 -35.804 1.00 65.44 97 SER A N 1
ATOM 793 C CA . SER A 1 97 ? 15.562 1.157 -35.322 1.00 65.44 97 SER A CA 1
ATOM 794 C C . SER A 1 97 ? 15.268 1.894 -34.014 1.00 65.44 97 SER A C 1
ATOM 796 O O . SER A 1 97 ? 14.388 2.762 -33.978 1.00 65.44 97 SER A O 1
ATOM 798 N N . ILE A 1 98 ? 16.010 1.597 -32.947 1.00 78.19 98 ILE A N 1
ATOM 799 C CA . ILE A 1 98 ? 15.941 2.363 -31.697 1.00 78.19 98 ILE A CA 1
ATOM 800 C C . ILE A 1 98 ? 16.714 3.669 -31.903 1.00 78.19 98 ILE A C 1
ATOM 802 O O . ILE A 1 98 ? 17.935 3.666 -32.026 1.00 78.19 98 ILE A O 1
ATOM 806 N N . GLY A 1 99 ? 16.003 4.796 -31.952 1.00 83.00 99 GLY A N 1
ATOM 807 C CA . GLY A 1 99 ? 16.636 6.116 -31.976 1.00 83.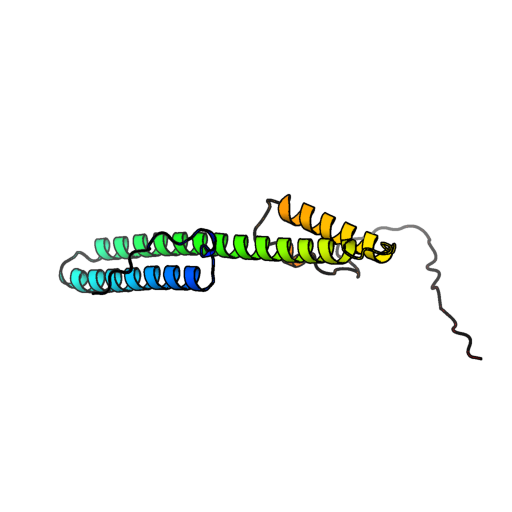00 99 GLY A CA 1
ATOM 808 C C . GLY A 1 99 ? 17.281 6.463 -30.629 1.00 83.00 99 GLY A C 1
ATOM 809 O O . GLY A 1 99 ? 16.796 6.043 -29.577 1.00 83.00 99 GLY A O 1
ATOM 810 N N . GLU A 1 100 ? 18.328 7.293 -30.637 1.00 85.50 100 GLU A N 1
ATOM 811 C CA . GLU A 1 100 ? 19.063 7.692 -29.422 1.00 85.50 100 GLU A CA 1
ATOM 812 C C . GLU A 1 100 ? 18.146 8.295 -28.337 1.00 85.50 100 GLU A C 1
ATOM 814 O O . GLU A 1 100 ? 18.309 8.029 -27.146 1.00 85.50 100 GLU A O 1
ATOM 819 N N . GLY A 1 101 ? 17.115 9.048 -28.738 1.00 86.50 101 GLY A N 1
ATOM 820 C CA . GLY A 1 101 ? 16.104 9.581 -27.820 1.00 86.50 101 GLY A CA 1
ATOM 821 C C . GLY A 1 101 ? 15.267 8.500 -27.122 1.00 86.50 101 GLY A C 1
ATOM 822 O O . GLY A 1 101 ? 14.979 8.628 -25.931 1.00 86.50 101 GLY A O 1
ATOM 823 N N . GLN A 1 102 ? 14.928 7.413 -27.824 1.00 88.50 102 GLN A N 1
ATOM 824 C CA . GLN A 1 102 ? 14.205 6.277 -27.238 1.00 88.50 102 GLN A CA 1
ATOM 825 C C . GLN A 1 102 ? 15.095 5.509 -26.265 1.00 88.50 102 GLN A C 1
ATOM 827 O O . GLN A 1 102 ? 14.662 5.193 -25.158 1.00 88.50 102 GLN A O 1
ATOM 832 N N . PHE A 1 103 ? 16.369 5.316 -26.619 1.00 89.00 103 PHE A N 1
ATOM 833 C CA . PHE A 1 103 ? 17.353 4.721 -25.718 1.00 89.00 103 PHE A CA 1
ATOM 834 C C . PHE A 1 103 ? 17.516 5.540 -24.428 1.00 89.00 103 PHE A C 1
ATOM 836 O O . PHE A 1 103 ? 17.451 4.990 -23.329 1.00 89.00 103 PHE A O 1
ATOM 843 N N . ARG A 1 104 ? 17.646 6.872 -24.532 1.00 92.31 104 ARG A N 1
ATOM 844 C CA . ARG A 1 104 ? 17.724 7.766 -23.361 1.00 92.31 104 ARG A CA 1
ATOM 845 C C . ARG A 1 104 ? 16.459 7.703 -22.497 1.00 92.31 104 ARG A C 1
ATOM 847 O O . ARG A 1 104 ? 16.572 7.690 -21.271 1.00 92.31 104 ARG A O 1
ATOM 854 N N . ARG A 1 105 ? 15.270 7.634 -23.109 1.00 90.62 105 ARG A N 1
ATOM 855 C CA . ARG A 1 105 ? 13.983 7.519 -22.400 1.00 90.62 105 ARG A CA 1
ATOM 856 C C . ARG A 1 105 ? 13.846 6.185 -21.667 1.00 90.62 105 ARG A C 1
ATOM 858 O O . ARG A 1 105 ? 13.510 6.195 -20.485 1.00 90.62 105 ARG A O 1
ATOM 865 N N . ALA A 1 106 ? 14.148 5.074 -22.339 1.00 93.31 106 ALA A N 1
ATOM 866 C CA . ALA A 1 106 ? 14.136 3.739 -21.745 1.00 93.31 106 ALA A CA 1
ATOM 867 C C . ALA A 1 106 ? 15.135 3.646 -20.586 1.00 93.31 106 ALA A C 1
ATOM 869 O O . ALA A 1 106 ? 14.774 3.227 -19.490 1.00 93.31 106 ALA A O 1
ATOM 870 N N . ARG A 1 107 ? 16.368 4.132 -20.791 1.00 93.44 107 ARG A N 1
ATOM 871 C CA . ARG A 1 107 ? 17.406 4.159 -19.753 1.00 93.44 107 ARG A CA 1
ATOM 872 C C . ARG A 1 107 ? 16.970 4.963 -18.532 1.00 93.44 107 ARG A C 1
ATOM 874 O O . ARG A 1 107 ? 17.163 4.501 -17.415 1.00 93.44 107 ARG A O 1
ATOM 881 N N . LYS A 1 108 ? 16.377 6.144 -18.731 1.00 93.50 108 LYS A N 1
ATOM 882 C CA . LYS A 1 108 ? 15.872 6.959 -17.621 1.00 93.50 108 LYS A CA 1
ATOM 883 C C . LYS A 1 108 ? 14.769 6.230 -16.850 1.00 93.50 108 LYS A C 1
ATOM 885 O O . LYS A 1 108 ? 14.873 6.118 -15.638 1.00 93.50 108 LYS A O 1
ATOM 890 N N . ALA A 1 109 ? 13.759 5.708 -17.547 1.00 94.69 109 ALA A N 1
ATOM 891 C CA . ALA A 1 109 ? 12.655 4.993 -16.908 1.00 94.69 109 ALA A CA 1
ATOM 892 C C . ALA A 1 109 ? 13.134 3.752 -16.135 1.00 94.69 109 ALA A C 1
ATOM 894 O O . ALA A 1 109 ? 12.611 3.460 -15.066 1.00 94.69 109 ALA A O 1
ATOM 895 N N . LEU A 1 110 ? 14.161 3.064 -16.640 1.00 94.12 110 LEU A N 1
ATOM 896 C CA . LEU A 1 110 ? 14.773 1.916 -15.973 1.00 94.12 110 LEU A CA 1
ATOM 897 C C . LEU A 1 110 ? 15.568 2.314 -14.721 1.00 94.12 110 LEU A C 1
ATOM 899 O O . LEU A 1 110 ? 15.501 1.612 -13.718 1.00 94.12 110 LEU A O 1
ATOM 903 N N . VAL A 1 111 ? 16.274 3.448 -14.747 1.00 94.50 111 VAL A N 1
ATOM 904 C CA . VAL A 1 111 ? 16.934 4.002 -13.551 1.00 94.50 111 VAL A CA 1
ATOM 905 C C . VAL A 1 111 ? 15.901 4.432 -12.508 1.00 94.50 111 VAL A C 1
ATOM 907 O O . VAL A 1 111 ? 16.047 4.078 -11.344 1.00 94.50 111 VAL A O 1
ATOM 910 N N . ASP A 1 112 ? 14.842 5.134 -12.919 1.00 93.00 112 ASP A N 1
ATOM 911 C CA . ASP A 1 112 ? 13.756 5.553 -12.023 1.00 93.00 112 ASP A CA 1
ATOM 912 C C . ASP A 1 112 ? 13.047 4.331 -11.400 1.00 93.00 112 ASP A C 1
ATOM 914 O O . ASP A 1 112 ? 12.699 4.353 -10.221 1.00 93.00 112 ASP A O 1
ATOM 918 N N . LEU A 1 113 ? 12.879 3.247 -12.170 1.00 93.44 113 LEU A N 1
ATOM 919 C CA . LEU A 1 113 ? 12.318 1.980 -11.695 1.00 93.44 113 LEU A CA 1
ATOM 920 C C . LEU A 1 113 ? 13.246 1.301 -10.686 1.00 93.44 113 LEU A C 1
ATOM 922 O O . LEU A 1 113 ? 12.786 0.877 -9.632 1.00 93.44 113 LEU A O 1
ATOM 926 N N . ALA A 1 114 ? 14.545 1.232 -10.987 1.00 91.56 114 ALA A N 1
ATOM 927 C CA . ALA A 1 114 ? 15.534 0.658 -10.083 1.00 91.56 114 ALA A CA 1
ATOM 928 C C . ALA A 1 114 ? 15.575 1.423 -8.754 1.00 91.56 114 ALA A C 1
ATOM 930 O O . ALA A 1 114 ? 15.497 0.799 -7.704 1.00 91.56 114 ALA A O 1
ATOM 931 N N . ILE A 1 115 ? 15.612 2.760 -8.792 1.00 90.75 115 ILE A N 1
ATOM 932 C CA . ILE A 1 115 ? 15.541 3.596 -7.584 1.00 90.75 115 ILE A CA 1
ATOM 933 C C . ILE A 1 115 ? 14.246 3.303 -6.823 1.00 90.75 115 ILE A C 1
ATOM 935 O O . ILE A 1 115 ? 14.291 3.009 -5.637 1.00 90.75 115 ILE A O 1
ATOM 939 N N . GLY A 1 116 ? 13.101 3.326 -7.509 1.00 88.12 116 GLY A N 1
ATOM 940 C CA . GLY A 1 116 ? 11.806 3.106 -6.874 1.00 88.12 116 GLY A CA 1
ATOM 941 C C . GLY A 1 116 ? 11.620 1.716 -6.261 1.00 88.12 116 GLY A C 1
ATOM 942 O O . GLY A 1 116 ? 10.791 1.594 -5.372 1.00 88.12 116 GLY A O 1
ATOM 943 N N . MET A 1 117 ? 12.339 0.692 -6.732 1.00 87.06 117 MET A N 1
ATOM 944 C CA . MET A 1 117 ? 12.268 -0.682 -6.210 1.00 87.06 117 MET A CA 1
ATOM 945 C C . MET A 1 117 ? 13.345 -1.008 -5.166 1.00 87.06 117 MET A C 1
ATOM 947 O O . MET A 1 117 ? 13.163 -1.950 -4.405 1.00 87.06 117 MET A O 1
ATOM 951 N N . LEU A 1 118 ? 14.479 -0.298 -5.176 1.00 81.56 118 LEU A N 1
ATOM 952 C CA . LEU A 1 118 ? 15.619 -0.542 -4.278 1.00 81.56 118 LEU A CA 1
ATOM 953 C C . LEU A 1 118 ? 15.636 0.397 -3.064 1.00 81.56 118 LEU A C 1
ATOM 955 O O . LEU A 1 118 ? 16.338 0.114 -2.095 1.00 81.56 118 LEU A O 1
ATOM 959 N N . ASP A 1 119 ? 14.913 1.517 -3.116 1.00 72.31 119 ASP A N 1
ATOM 960 C CA . ASP A 1 119 ? 14.820 2.459 -2.002 1.00 72.31 119 ASP A CA 1
ATOM 961 C C . ASP A 1 119 ? 13.672 2.029 -1.070 1.00 72.31 119 ASP A C 1
ATOM 963 O O . ASP A 1 119 ? 12.556 2.536 -1.144 1.00 72.31 119 ASP A O 1
ATOM 967 N N . ASP A 1 120 ? 13.948 1.080 -0.167 1.00 59.78 120 ASP A N 1
ATOM 968 C CA . ASP A 1 120 ? 13.031 0.608 0.895 1.00 59.78 120 ASP A CA 1
ATOM 969 C C . ASP A 1 120 ? 12.722 1.690 1.961 1.00 59.78 120 ASP A C 1
ATOM 971 O O . ASP A 1 120 ? 12.200 1.403 3.044 1.00 59.78 120 ASP A O 1
ATOM 975 N N . LYS A 1 121 ? 13.101 2.948 1.707 1.00 56.44 121 LYS A N 1
ATOM 976 C CA . LYS A 1 121 ? 13.200 3.989 2.721 1.00 56.44 121 LYS A CA 1
ATOM 977 C C . LYS A 1 121 ? 12.130 5.070 2.562 1.00 56.44 121 LYS A C 1
ATOM 979 O O . LYS A 1 121 ? 12.180 5.929 1.689 1.00 56.44 121 LYS A O 1
ATOM 984 N N . ASP A 1 122 ? 11.228 5.047 3.538 1.00 46.75 122 ASP A N 1
ATOM 985 C CA . ASP A 1 122 ? 10.342 6.123 3.980 1.00 46.75 122 ASP A CA 1
ATOM 986 C C . ASP A 1 122 ? 9.165 6.464 3.044 1.00 46.75 122 ASP A C 1
ATOM 988 O O . ASP A 1 122 ? 9.234 7.323 2.160 1.00 46.75 122 ASP A O 1
ATOM 992 N N . SER A 1 123 ? 8.017 5.857 3.368 1.00 49.69 123 SER A N 1
ATOM 993 C CA . SER A 1 123 ? 6.660 6.007 2.815 1.00 49.69 123 SER A CA 1
ATOM 994 C C . SER A 1 123 ? 6.094 7.435 2.667 1.00 49.69 123 SER A C 1
ATOM 996 O O . SER A 1 123 ? 4.911 7.585 2.398 1.00 49.69 123 SER A O 1
ATOM 998 N N . ASN A 1 124 ? 6.880 8.507 2.781 1.00 45.56 124 ASN A N 1
ATOM 999 C CA . ASN A 1 124 ? 6.385 9.886 2.682 1.00 45.56 124 ASN A CA 1
ATOM 1000 C C . ASN A 1 124 ? 7.276 10.850 1.871 1.00 45.56 124 ASN A C 1
ATOM 1002 O O . ASN A 1 124 ? 6.922 12.025 1.756 1.00 45.56 124 ASN A O 1
ATOM 1006 N N . ALA A 1 125 ? 8.401 10.410 1.290 1.00 49.75 125 ALA A N 1
ATOM 1007 C CA . ALA A 1 125 ? 9.368 11.331 0.668 1.00 49.75 125 ALA A CA 1
ATOM 1008 C C . ALA A 1 125 ? 9.443 11.290 -0.874 1.00 49.75 125 ALA A C 1
ATOM 1010 O O . ALA A 1 125 ? 9.892 12.263 -1.489 1.00 49.75 125 ALA A O 1
ATOM 1011 N N . SER A 1 126 ? 8.971 10.230 -1.538 1.00 49.84 126 SER A N 1
ATOM 1012 C CA . SER A 1 126 ? 9.228 10.032 -2.979 1.00 49.84 126 SER A CA 1
ATOM 1013 C C . SER A 1 126 ? 8.424 10.948 -3.920 1.00 49.84 126 SER A C 1
ATOM 1015 O O . SER A 1 126 ? 8.769 11.089 -5.095 1.00 49.84 126 SER A O 1
ATOM 1017 N N . ILE A 1 127 ? 7.417 11.676 -3.420 1.00 52.69 127 ILE A N 1
ATOM 1018 C CA . ILE A 1 127 ? 6.686 12.687 -4.212 1.00 52.69 127 ILE A CA 1
ATOM 1019 C C . ILE A 1 127 ? 7.503 13.989 -4.374 1.00 52.69 127 ILE A C 1
ATOM 1021 O O . ILE A 1 127 ? 7.272 14.754 -5.313 1.00 52.69 127 ILE A O 1
ATOM 1025 N N . ALA A 1 128 ? 8.509 14.239 -3.528 1.00 48.44 128 ALA A N 1
ATOM 1026 C CA . ALA A 1 128 ? 9.237 15.512 -3.516 1.00 48.44 128 ALA A CA 1
ATOM 1027 C C . ALA A 1 128 ? 10.344 15.641 -4.581 1.00 48.44 128 ALA A C 1
ATOM 1029 O O . ALA A 1 128 ? 10.896 16.732 -4.740 1.00 48.44 128 ALA A O 1
ATOM 1030 N N . ASN A 1 129 ? 10.672 14.577 -5.326 1.00 48.47 129 ASN A N 1
ATOM 1031 C CA . ASN A 1 129 ? 11.783 14.618 -6.288 1.00 48.47 129 ASN A CA 1
ATOM 1032 C C . ASN A 1 129 ? 11.363 14.929 -7.736 1.00 48.47 129 ASN A C 1
ATOM 1034 O O . ASN A 1 129 ? 12.166 14.849 -8.668 1.00 48.47 129 ASN A O 1
ATOM 1038 N N . ARG A 1 130 ? 10.103 15.316 -7.958 1.00 54.59 130 ARG A N 1
ATOM 1039 C CA . ARG A 1 130 ? 9.654 15.781 -9.273 1.00 54.59 130 ARG A CA 1
ATOM 1040 C C . ARG A 1 130 ? 9.959 17.270 -9.427 1.00 54.59 130 ARG A C 1
ATOM 1042 O O . ARG A 1 130 ? 9.275 18.119 -8.873 1.00 54.59 130 ARG A O 1
ATOM 1049 N N . ASN A 1 131 ? 10.969 17.553 -10.247 1.00 49.69 131 ASN A N 1
ATOM 1050 C CA . ASN A 1 131 ? 11.254 18.854 -10.857 1.00 49.69 131 ASN A CA 1
ATOM 1051 C C . ASN A 1 131 ? 11.681 19.976 -9.892 1.00 49.69 131 ASN A C 1
ATOM 1053 O O . ASN A 1 131 ? 10.945 20.927 -9.645 1.00 49.69 131 ASN A O 1
ATOM 1057 N N . ARG A 1 132 ? 12.946 19.957 -9.460 1.00 49.19 132 ARG A N 1
ATOM 1058 C CA . ARG A 1 132 ? 13.666 21.186 -9.076 1.00 49.19 132 ARG A CA 1
ATOM 1059 C C . ARG A 1 132 ? 14.857 21.403 -9.998 1.00 49.19 132 ARG A C 1
ATOM 1061 O O . ARG A 1 132 ? 16.007 21.252 -9.611 1.00 49.19 132 ARG A O 1
ATOM 1068 N N . SER A 1 133 ? 14.568 21.781 -11.238 1.00 52.66 133 SER A N 1
ATOM 1069 C CA . SER A 1 133 ? 15.564 22.324 -12.160 1.00 52.66 133 SER A CA 1
ATOM 1070 C C . SER A 1 133 ? 15.597 23.851 -12.100 1.00 52.66 133 SER A C 1
ATOM 1072 O O . SER A 1 133 ? 15.678 24.467 -13.144 1.00 52.66 133 SER A O 1
ATOM 1074 N N . PHE A 1 134 ? 15.493 24.470 -10.919 1.00 45.09 134 PHE A N 1
ATOM 1075 C CA . PHE A 1 134 ? 15.844 25.880 -10.713 1.00 45.09 134 PHE A CA 1
ATOM 1076 C C . PHE A 1 134 ? 16.176 26.127 -9.232 1.00 45.09 134 PHE A C 1
ATOM 1078 O O . PHE A 1 134 ? 15.300 26.076 -8.377 1.00 45.09 134 PHE A O 1
ATOM 1085 N N . GLY A 1 135 ? 17.466 26.360 -8.964 1.00 44.59 135 GLY A N 1
ATOM 1086 C CA . GLY A 1 135 ? 18.003 27.200 -7.885 1.00 44.59 135 GLY A CA 1
ATOM 1087 C C . GLY A 1 135 ? 17.697 26.828 -6.431 1.00 44.59 135 GLY A C 1
ATOM 1088 O O . GLY A 1 135 ? 16.638 27.146 -5.903 1.00 44.59 135 GLY A O 1
ATOM 1089 N N . ARG A 1 136 ? 18.702 26.308 -5.718 1.00 43.34 136 ARG A N 1
ATOM 1090 C CA . ARG A 1 136 ? 18.762 26.372 -4.252 1.00 43.34 136 ARG A CA 1
ATOM 1091 C C . ARG A 1 136 ? 20.035 27.124 -3.867 1.00 43.34 136 ARG A C 1
ATOM 1093 O O . ARG A 1 136 ? 21.109 26.711 -4.282 1.00 43.34 136 ARG A O 1
ATOM 1100 N N . ASN A 1 137 ? 19.916 28.185 -3.072 1.00 39.12 137 ASN A N 1
ATOM 1101 C CA . ASN A 1 137 ? 20.884 28.449 -2.009 1.00 39.12 137 ASN A CA 1
ATOM 1102 C C . ASN A 1 137 ? 20.267 29.347 -0.931 1.00 39.12 137 ASN A C 1
ATOM 1104 O O . ASN A 1 137 ? 20.140 30.555 -1.085 1.00 39.12 137 ASN A O 1
ATOM 1108 N N . THR A 1 138 ? 19.892 28.717 0.178 1.00 45.59 138 THR A N 1
ATOM 1109 C CA . THR A 1 138 ? 19.628 29.362 1.464 1.00 45.59 138 THR A CA 1
ATOM 1110 C C . THR A 1 138 ? 20.613 28.765 2.465 1.00 45.59 138 THR A C 1
ATOM 1112 O O . THR A 1 138 ? 20.381 27.646 2.919 1.00 45.59 138 THR A O 1
ATOM 1115 N N . SER A 1 139 ? 21.714 29.465 2.761 1.00 37.44 139 SER A N 1
ATOM 1116 C CA . SER A 1 139 ? 22.446 29.391 4.040 1.00 37.44 139 SER A CA 1
ATOM 1117 C C . SER A 1 139 ? 23.655 30.345 4.057 1.00 37.44 139 SER A C 1
ATOM 1119 O O . SER A 1 139 ? 24.526 30.247 3.202 1.00 37.44 139 SER A O 1
ATOM 1121 N N . CYS A 1 140 ? 23.668 31.210 5.077 1.00 35.81 140 CYS A N 1
ATOM 1122 C CA . CYS A 1 140 ? 24.798 31.762 5.840 1.00 35.81 140 CYS A CA 1
ATOM 1123 C C . CYS A 1 140 ? 25.986 32.509 5.187 1.00 35.81 140 CYS A C 1
ATOM 1125 O O . CYS A 1 140 ? 26.826 31.924 4.521 1.00 35.81 140 CYS A O 1
ATOM 1127 N N . LYS A 1 141 ? 26.100 33.770 5.647 1.00 38.88 141 LYS A N 1
ATOM 1128 C CA . LYS A 1 141 ? 27.262 34.459 6.259 1.00 38.88 141 LYS A CA 1
ATOM 1129 C C . LYS A 1 141 ? 28.570 34.617 5.469 1.00 38.88 141 LYS A C 1
ATOM 1131 O O . LYS A 1 141 ? 29.276 33.658 5.198 1.00 38.88 141 LYS A O 1
ATOM 1136 N N . ASP A 1 142 ? 28.890 35.895 5.249 1.00 45.09 142 ASP A N 1
ATOM 1137 C CA . ASP A 1 142 ? 30.197 36.561 5.335 1.00 45.09 142 ASP A CA 1
ATOM 1138 C C . ASP A 1 142 ? 31.461 35.712 5.130 1.00 45.09 142 ASP A C 1
ATOM 1140 O O . ASP A 1 142 ? 31.885 34.988 6.025 1.00 45.09 142 ASP A O 1
ATOM 1144 N N . HIS A 1 143 ? 32.149 35.927 4.003 1.00 37.38 143 HIS A N 1
ATOM 1145 C CA . HIS A 1 143 ? 33.514 36.470 3.997 1.00 37.38 143 HIS A CA 1
ATOM 1146 C C . HIS A 1 143 ? 34.035 36.717 2.572 1.00 37.38 143 HIS A C 1
ATOM 1148 O O . HIS A 1 143 ? 33.644 36.074 1.602 1.00 37.38 143 HIS A O 1
ATOM 1154 N N . HIS A 1 144 ? 34.915 37.714 2.481 1.00 44.00 144 HIS A N 1
ATOM 1155 C CA . HIS A 1 144 ? 35.639 38.177 1.305 1.00 44.00 144 HIS A CA 1
ATOM 1156 C C . HIS A 1 144 ? 36.281 37.052 0.474 1.00 44.00 144 HIS A C 1
ATOM 1158 O O . HIS A 1 144 ? 36.911 36.162 1.029 1.00 44.00 144 HIS A O 1
ATOM 1164 N N . HIS A 1 145 ? 36.200 37.159 -0.858 1.00 38.59 145 HIS A N 1
ATOM 1165 C CA . HIS A 1 145 ? 37.341 37.291 -1.784 1.00 38.59 145 HIS A CA 1
ATOM 1166 C C . HIS A 1 145 ? 36.979 36.868 -3.222 1.00 38.59 145 HIS A C 1
ATOM 1168 O O . HIS A 1 145 ? 36.345 35.850 -3.462 1.00 38.59 145 HIS A O 1
ATOM 1174 N N . SER A 1 146 ? 37.529 37.629 -4.177 1.00 38.19 146 SER A N 1
ATOM 1175 C CA . SER A 1 146 ? 37.941 37.180 -5.515 1.00 38.19 146 SER A CA 1
ATOM 1176 C C . SER A 1 146 ? 36.867 36.917 -6.590 1.00 38.19 146 SER A C 1
ATOM 1178 O O . SER A 1 146 ? 36.372 35.810 -6.766 1.00 38.19 146 SER A O 1
ATOM 1180 N N . HIS A 1 147 ? 36.683 37.935 -7.439 1.00 52.00 147 HIS A N 1
ATOM 1181 C CA . HIS A 1 147 ? 36.876 37.852 -8.898 1.00 52.00 147 HIS A CA 1
ATOM 1182 C C . HIS A 1 147 ? 36.378 36.573 -9.604 1.00 52.00 147 HIS A C 1
ATOM 1184 O O . HIS A 1 147 ? 37.082 35.566 -9.645 1.00 52.00 147 HIS A O 1
ATOM 1190 N N . ARG A 1 148 ? 35.230 36.663 -10.288 1.00 48.78 148 ARG A N 1
ATOM 1191 C CA . ARG A 1 148 ? 34.969 35.950 -11.553 1.00 48.78 148 ARG A CA 1
ATOM 1192 C C . ARG A 1 148 ? 33.796 36.608 -12.280 1.00 48.78 148 ARG A C 1
ATOM 1194 O O . ARG A 1 148 ? 32.669 36.632 -11.802 1.00 48.78 148 ARG A O 1
ATOM 1201 N N . HIS A 1 149 ? 34.112 37.182 -13.433 1.00 48.38 149 HIS A N 1
ATOM 1202 C CA . HIS A 1 149 ? 33.187 37.820 -14.357 1.00 48.38 149 HIS A CA 1
ATOM 1203 C C . HIS A 1 149 ? 32.032 36.888 -14.748 1.00 48.38 149 HIS A C 1
ATOM 1205 O O . HIS A 1 149 ? 32.252 35.846 -15.365 1.00 48.38 149 HIS A O 1
ATOM 1211 N N . PHE A 1 150 ? 30.797 37.306 -14.472 1.00 46.97 150 PHE A N 1
ATOM 1212 C CA . PHE A 1 150 ? 29.619 36.781 -15.154 1.00 46.97 150 PHE A CA 1
ATOM 1213 C C . PHE A 1 150 ? 29.598 37.352 -16.577 1.00 46.97 150 PHE A C 1
ATOM 1215 O O . PHE A 1 150 ? 29.268 38.517 -16.786 1.00 46.97 150 PHE A O 1
ATOM 1222 N N . ARG A 1 151 ? 29.983 36.540 -17.566 1.00 53.25 151 ARG A N 1
ATOM 1223 C CA . ARG A 1 151 ? 29.666 36.810 -18.973 1.00 53.25 151 ARG A CA 1
ATOM 1224 C C . ARG A 1 151 ? 28.221 36.377 -19.207 1.00 53.25 151 ARG A C 1
ATOM 1226 O O . ARG A 1 151 ? 27.941 35.183 -19.266 1.00 53.25 151 ARG A O 1
ATOM 1233 N N . SER A 1 152 ? 27.305 37.334 -19.310 1.00 58.00 152 SER A N 1
ATOM 1234 C CA . SER A 1 152 ? 25.962 37.081 -19.824 1.00 58.00 152 SER A CA 1
ATOM 1235 C C . SER A 1 152 ? 26.057 36.705 -21.307 1.00 58.00 152 SER A C 1
ATOM 1237 O O . SER A 1 152 ? 26.608 37.440 -22.122 1.00 58.00 152 SER A O 1
ATOM 1239 N N . LEU A 1 153 ? 25.545 35.527 -21.661 1.00 55.12 153 LEU A N 1
ATOM 1240 C CA . LEU A 1 153 ? 25.318 35.128 -23.048 1.00 55.12 153 LEU A CA 1
ATOM 1241 C C . LEU A 1 153 ? 23.987 35.742 -23.498 1.00 55.12 153 LEU A C 1
ATOM 1243 O O . LEU A 1 153 ? 22.925 35.194 -23.216 1.00 55.12 153 LEU A O 1
ATOM 1247 N N . SER A 1 154 ? 24.030 36.891 -24.167 1.00 55.69 154 SER A N 1
ATOM 1248 C CA . SER A 1 154 ? 22.879 37.437 -24.892 1.00 55.69 154 SER A CA 1
ATOM 1249 C C . SER A 1 154 ? 22.809 36.794 -26.278 1.00 55.69 154 SER A C 1
ATOM 1251 O O . SER A 1 154 ? 23.710 36.981 -27.095 1.00 55.69 154 SER A O 1
ATOM 1253 N N . TRP A 1 155 ? 21.758 36.018 -26.542 1.00 51.62 155 TRP A N 1
ATOM 1254 C CA . TRP A 1 155 ? 21.467 35.478 -27.870 1.00 51.62 155 TRP A CA 1
ATOM 1255 C C . TRP A 1 155 ? 20.872 36.579 -28.755 1.00 51.62 155 TRP A C 1
ATOM 1257 O O . TRP A 1 155 ? 19.777 37.067 -28.486 1.00 51.62 155 TRP A O 1
ATOM 1267 N N . SER A 1 156 ? 21.579 36.969 -29.814 1.00 59.12 156 SER A N 1
ATOM 1268 C CA . SER A 1 156 ? 21.015 37.742 -30.921 1.00 59.12 156 SER A CA 1
ATOM 1269 C C . SER A 1 156 ? 20.471 36.779 -31.980 1.00 59.12 156 SER A C 1
ATOM 1271 O O . SER A 1 156 ? 21.196 35.947 -32.519 1.00 59.12 156 SER A O 1
ATOM 1273 N N . VAL A 1 157 ? 19.172 36.877 -32.268 1.00 45.28 157 VAL A N 1
ATOM 1274 C CA . VAL A 1 157 ? 18.514 36.176 -33.379 1.00 45.28 157 VAL A CA 1
ATOM 1275 C C . VAL A 1 157 ? 18.529 37.107 -34.589 1.00 45.28 157 VAL A C 1
ATOM 1277 O O . VAL A 1 157 ? 17.880 38.153 -34.565 1.00 45.28 157 VAL A O 1
ATOM 1280 N N . SER A 1 158 ? 19.264 36.741 -35.639 1.00 52.19 158 SER A N 1
ATOM 1281 C CA . SER A 1 158 ? 19.210 37.425 -36.935 1.00 52.19 158 SER A CA 1
ATOM 1282 C C . SER A 1 158 ? 17.863 37.153 -37.606 1.00 52.19 158 SER A C 1
ATOM 1284 O O . SER A 1 158 ? 17.459 35.997 -37.729 1.00 52.19 158 SER A O 1
ATOM 1286 N N . ARG A 1 159 ? 17.170 38.206 -38.048 1.00 47.31 159 ARG A N 1
ATOM 1287 C CA . ARG A 1 159 ? 16.032 38.089 -38.969 1.00 47.31 159 ARG A CA 1
ATOM 1288 C C . ARG A 1 159 ? 16.539 38.359 -40.382 1.00 47.31 159 ARG A C 1
ATOM 1290 O O . ARG A 1 159 ? 17.201 39.371 -40.595 1.00 47.31 159 ARG A O 1
ATOM 1297 N N . THR A 1 160 ? 16.257 37.432 -41.288 1.00 50.75 160 THR A N 1
ATOM 1298 C CA . THR A 1 160 ? 16.233 37.654 -42.740 1.00 50.75 160 THR A CA 1
ATOM 1299 C C . THR A 1 160 ? 14.980 38.412 -43.130 1.00 50.75 160 THR A C 1
ATOM 1301 O O . THR A 1 160 ? 13.928 38.087 -42.527 1.00 50.75 160 THR A O 1
#

Sequence (160 aa):
MSSNRISWVAPDDLLSVSWVGKLLDCFLCRQEEFRAIVRAQKTQVLRPLLDRMVFDYFDRSVKALDVCNAIRDGIEQIRQWQKLLEIIVYALGNQRSIGEGQFRRARKALVDLAIGMLDDKDSNASIANRNRSFGRNTSCKDHHHSHRHFRSLSWSVSRT

Radius of gyration: 28.45 Å; chains: 1; bounding box: 66×55×79 Å

pLDDT: mean 70.79, std 17.78, range [33.72, 94.69]

Foldseek 3Di:
DDPPDPDPDDPVCPPPPVNLVSVVVVLVVVVVVVVVVLVVCVVPDDPVVSVVVVVVVVVVVVVVVVVVVVSNLVVVLVVLLVVLVVLLCVLPVPPPDRDPVSVVRNVVSVVVSCCSVVCPDDSPPPVPPPDDPDDDDDDDDDDDDDDDDDDDDDDDDDDD